Protein AF-A0AAW1VKE3-F1 (afdb_monomer)

Mean predicted aligned error: 9.07 Å

Structure (mmCIF, N/CA/C/O backbone):
data_AF-A0AAW1VKE3-F1
#
_entry.id   AF-A0AAW1VKE3-F1
#
loop_
_atom_site.group_PDB
_atom_site.id
_atom_site.type_symbol
_atom_site.label_atom_id
_atom_site.label_alt_id
_atom_site.label_comp_id
_atom_site.label_asym_id
_atom_site.label_entity_id
_atom_site.label_seq_id
_atom_site.pdbx_PDB_ins_code
_atom_site.Cartn_x
_atom_site.Cartn_y
_atom_site.Cartn_z
_atom_site.occupancy
_atom_site.B_iso_or_equiv
_atom_site.auth_seq_id
_atom_site.auth_comp_id
_atom_site.auth_asym_id
_atom_site.auth_atom_id
_atom_site.pdbx_PDB_model_num
ATOM 1 N N . MET A 1 1 ? 16.197 5.941 -5.223 1.00 54.31 1 MET A N 1
ATOM 2 C CA . MET A 1 1 ? 14.733 6.052 -5.408 1.00 54.31 1 MET A CA 1
ATOM 3 C C . MET A 1 1 ? 14.481 6.051 -6.907 1.00 54.31 1 MET A C 1
ATOM 5 O O . MET A 1 1 ? 15.049 6.901 -7.577 1.00 54.31 1 MET A O 1
ATOM 9 N N . MET A 1 2 ? 13.769 5.058 -7.448 1.00 63.97 2 MET A N 1
ATOM 10 C CA . MET A 1 2 ? 13.521 4.971 -8.897 1.00 63.97 2 MET A CA 1
ATOM 11 C C . MET A 1 2 ? 12.519 6.061 -9.325 1.00 63.97 2 MET A C 1
ATOM 13 O O . MET A 1 2 ? 11.650 6.405 -8.517 1.00 63.97 2 MET A O 1
ATOM 17 N N . PRO A 1 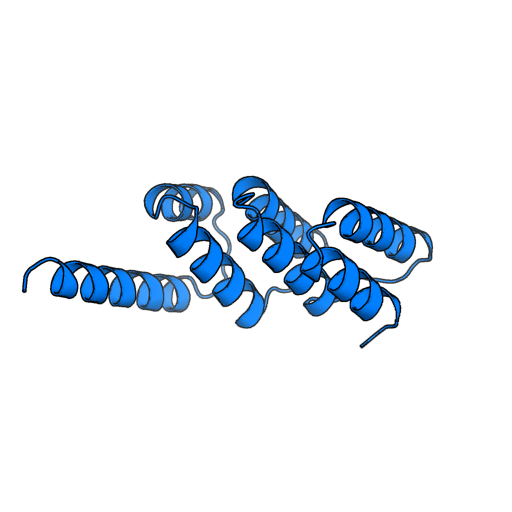3 ? 12.595 6.592 -10.562 1.00 79.62 3 PRO A N 1
ATOM 18 C CA . PRO A 1 3 ? 11.709 7.659 -11.042 1.00 79.62 3 PRO A CA 1
ATOM 19 C C . PRO A 1 3 ? 10.217 7.338 -10.854 1.00 79.62 3 PRO A C 1
ATOM 21 O O . PRO A 1 3 ? 9.464 8.203 -10.412 1.00 79.62 3 PRO A O 1
ATOM 24 N N . TYR A 1 4 ? 9.802 6.081 -11.054 1.00 85.81 4 TYR A N 1
ATOM 25 C CA . TYR A 1 4 ? 8.425 5.634 -10.802 1.00 85.81 4 TYR A CA 1
ATOM 26 C C . TYR A 1 4 ? 7.963 5.908 -9.367 1.00 85.81 4 TYR A C 1
ATOM 28 O O . TYR A 1 4 ? 6.905 6.497 -9.167 1.00 85.81 4 TYR A O 1
ATOM 36 N N . THR A 1 5 ? 8.763 5.544 -8.358 1.00 85.50 5 THR A N 1
ATOM 37 C CA . THR A 1 5 ? 8.405 5.735 -6.943 1.00 85.50 5 THR A CA 1
ATOM 38 C C . THR A 1 5 ? 8.190 7.214 -6.611 1.00 85.50 5 THR A C 1
ATOM 40 O O . THR A 1 5 ? 7.276 7.547 -5.861 1.00 85.50 5 THR A O 1
ATOM 43 N N . MET A 1 6 ? 8.998 8.107 -7.192 1.00 88.12 6 MET A N 1
ATOM 44 C CA . MET A 1 6 ? 8.868 9.553 -6.989 1.00 88.12 6 MET A CA 1
ATOM 45 C C . MET A 1 6 ? 7.581 10.106 -7.617 1.00 88.12 6 MET A C 1
ATOM 47 O O . MET A 1 6 ? 6.882 10.904 -6.992 1.00 88.12 6 MET A O 1
ATOM 51 N N . VAL A 1 7 ? 7.235 9.664 -8.830 1.00 89.06 7 VAL A N 1
ATOM 52 C CA . VAL A 1 7 ? 5.997 10.085 -9.505 1.00 89.06 7 VAL A CA 1
ATOM 53 C C . VAL A 1 7 ? 4.766 9.535 -8.776 1.00 89.06 7 VAL A C 1
ATOM 55 O O . VAL A 1 7 ? 3.820 10.284 -8.526 1.00 89.06 7 VAL A O 1
ATOM 58 N N . ILE A 1 8 ? 4.801 8.265 -8.358 1.00 90.69 8 ILE A N 1
ATOM 59 C CA . ILE A 1 8 ? 3.749 7.635 -7.546 1.00 90.69 8 ILE A CA 1
ATOM 60 C C . ILE A 1 8 ? 3.517 8.429 -6.253 1.00 90.69 8 ILE A C 1
ATOM 62 O O . ILE A 1 8 ? 2.368 8.718 -5.917 1.00 90.69 8 ILE A O 1
ATOM 66 N N . ASP A 1 9 ? 4.584 8.837 -5.561 1.00 87.88 9 ASP A N 1
ATOM 67 C CA . ASP A 1 9 ? 4.494 9.644 -4.337 1.00 87.88 9 ASP A CA 1
ATOM 68 C C . ASP A 1 9 ? 3.871 11.016 -4.581 1.00 87.88 9 ASP A C 1
ATOM 70 O O . ASP A 1 9 ? 2.974 11.430 -3.842 1.00 87.88 9 ASP A O 1
ATOM 74 N N . GLY A 1 10 ? 4.257 11.683 -5.670 1.00 88.81 10 GLY A N 1
ATOM 75 C CA . GLY A 1 10 ? 3.647 12.943 -6.085 1.00 88.81 10 GLY A CA 1
ATOM 76 C C . GLY A 1 10 ? 2.129 12.842 -6.274 1.00 88.81 10 GLY A C 1
ATOM 77 O O . GLY A 1 10 ? 1.392 13.701 -5.786 1.00 88.81 10 GLY A O 1
ATOM 78 N N . PHE A 1 11 ? 1.644 11.784 -6.931 1.00 88.50 11 PHE A N 1
ATOM 79 C CA . PHE A 1 11 ? 0.205 11.569 -7.127 1.00 88.50 11 PHE A CA 1
ATOM 80 C C . PHE A 1 11 ? -0.517 11.170 -5.837 1.00 88.50 11 PHE A C 1
ATOM 82 O O . PHE A 1 11 ? -1.568 11.736 -5.529 1.00 88.50 11 PHE A O 1
ATOM 89 N N . CYS A 1 12 ? 0.064 10.278 -5.031 1.00 85.38 12 CYS A N 1
ATOM 90 C CA . CYS A 1 12 ? -0.527 9.865 -3.756 1.00 85.38 12 CYS A CA 1
ATOM 91 C C . CYS A 1 12 ? -0.675 11.046 -2.788 1.00 85.38 12 CYS A C 1
ATOM 93 O O . CYS A 1 12 ? -1.714 11.189 -2.144 1.00 85.38 12 CYS A O 1
ATOM 95 N N . LYS A 1 13 ? 0.320 11.942 -2.729 1.00 84.44 13 LYS A N 1
ATOM 96 C CA . LYS A 1 13 ? 0.267 13.174 -1.922 1.00 84.44 13 LYS A CA 1
ATOM 97 C C . LYS A 1 13 ? -0.813 14.153 -2.381 1.00 84.44 13 LYS A C 1
ATOM 99 O O . LYS A 1 13 ? -1.363 14.862 -1.546 1.00 84.44 13 LYS A O 1
ATOM 104 N N . LYS A 1 14 ? -1.142 14.170 -3.675 1.00 86.81 14 LYS A N 1
ATOM 105 C CA . LYS A 1 14 ? -2.252 14.960 -4.238 1.00 86.81 14 LYS A CA 1
ATOM 106 C C . LYS A 1 14 ? -3.623 14.296 -4.065 1.00 86.81 14 LYS A C 1
ATOM 108 O O . LYS A 1 14 ? -4.621 14.857 -4.500 1.00 86.81 14 LYS A O 1
ATOM 113 N N . GLY A 1 15 ? -3.683 13.115 -3.447 1.00 83.19 15 GLY A N 1
ATOM 114 C CA . GLY A 1 15 ? -4.919 12.357 -3.275 1.00 83.19 15 GLY A CA 1
ATOM 115 C C . GLY A 1 15 ? -5.309 11.513 -4.491 1.00 83.19 15 GLY A C 1
ATOM 116 O O . GLY A 1 15 ? -6.351 10.863 -4.467 1.00 83.19 15 GLY A O 1
ATOM 117 N N . ASP A 1 16 ? -4.477 11.439 -5.531 1.00 88.25 16 ASP A N 1
ATOM 118 C CA . ASP A 1 16 ? -4.748 10.592 -6.694 1.00 88.25 16 ASP A CA 1
ATOM 119 C C . ASP A 1 16 ? -4.026 9.245 -6.593 1.00 88.25 16 ASP A C 1
ATOM 121 O O . ASP A 1 16 ? -3.113 8.895 -7.345 1.00 88.25 16 ASP A O 1
ATOM 125 N N . VAL A 1 17 ? -4.449 8.461 -5.607 1.00 91.12 17 VAL A N 1
ATOM 126 C CA . VAL A 1 17 ? -3.904 7.121 -5.365 1.00 91.12 17 VAL A CA 1
ATOM 127 C C . VAL A 1 17 ? -4.215 6.173 -6.532 1.00 91.12 17 VAL A C 1
ATOM 129 O O . VAL A 1 17 ? -3.448 5.247 -6.792 1.00 91.12 17 VAL A O 1
ATOM 132 N N . LYS A 1 18 ? -5.288 6.426 -7.297 1.00 90.50 18 LYS A N 1
ATOM 133 C CA . LYS A 1 18 ? -5.645 5.627 -8.481 1.00 90.50 18 LYS A CA 1
ATOM 134 C C . LYS A 1 18 ? -4.562 5.710 -9.555 1.00 90.50 18 LYS A C 1
ATOM 136 O O . LYS A 1 18 ? -4.170 4.671 -10.088 1.00 90.50 18 LYS A O 1
ATOM 141 N N . ILE A 1 19 ? -4.049 6.911 -9.840 1.00 90.00 19 ILE A N 1
ATOM 142 C CA . ILE A 1 19 ? -2.908 7.075 -10.751 1.00 90.00 19 ILE A CA 1
ATOM 143 C C . ILE A 1 19 ? -1.669 6.370 -10.191 1.00 90.00 19 ILE A C 1
ATOM 145 O O . ILE A 1 19 ? -0.983 5.673 -10.936 1.00 90.00 19 ILE A O 1
ATOM 149 N N . GLY A 1 20 ? -1.429 6.461 -8.880 1.00 91.25 20 GLY A N 1
ATOM 150 C CA . GLY A 1 20 ? -0.349 5.718 -8.223 1.00 91.25 20 GLY A CA 1
ATOM 151 C C . GLY A 1 20 ? -0.399 4.208 -8.508 1.00 91.25 20 GLY A C 1
ATOM 152 O O . GLY A 1 20 ? 0.609 3.615 -8.885 1.00 91.25 20 GLY A O 1
ATOM 153 N N . PHE A 1 21 ? -1.577 3.585 -8.409 1.00 91.56 21 PHE A N 1
ATOM 154 C CA . PHE A 1 21 ? -1.762 2.165 -8.740 1.00 91.56 21 PHE A CA 1
ATOM 155 C C . PHE A 1 21 ? -1.607 1.852 -10.228 1.00 91.56 21 PHE A C 1
ATOM 157 O O . PHE A 1 21 ? -1.129 0.772 -10.578 1.00 91.56 21 PHE A O 1
ATOM 164 N N . LYS A 1 22 ? -2.013 2.767 -11.114 1.00 92.50 22 LYS A N 1
ATOM 165 C CA . LYS A 1 22 ? -1.783 2.610 -12.555 1.00 92.50 22 LYS A CA 1
ATOM 166 C C . LYS A 1 22 ? -0.282 2.552 -12.850 1.00 92.50 22 LYS A C 1
ATOM 168 O O . LYS A 1 22 ? 0.157 1.635 -13.535 1.00 92.50 22 LYS A O 1
ATOM 173 N N . LEU A 1 23 ? 0.488 3.467 -12.264 1.00 91.12 23 LEU A N 1
ATOM 174 C CA . LEU A 1 23 ? 1.944 3.519 -12.407 1.00 91.12 23 LEU A CA 1
ATOM 175 C C . LEU A 1 23 ? 2.644 2.313 -11.767 1.00 91.12 23 LEU A C 1
ATOM 177 O O . LEU A 1 23 ? 3.647 1.849 -12.296 1.00 91.12 23 LEU A O 1
ATOM 181 N N . LEU A 1 24 ? 2.108 1.764 -10.669 1.00 90.31 24 LEU A N 1
ATOM 182 C CA . 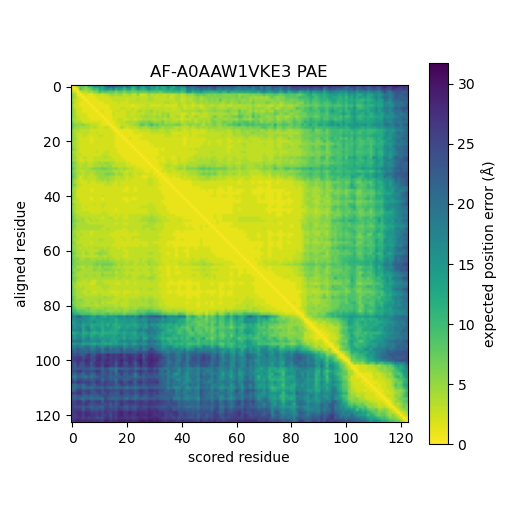LEU A 1 24 ? 2.594 0.501 -10.101 1.00 90.31 24 LEU A CA 1
ATOM 183 C C . LEU A 1 24 ? 2.461 -0.654 -11.107 1.00 90.31 24 LEU A C 1
ATOM 185 O O . LEU A 1 24 ? 3.395 -1.431 -11.276 1.00 90.31 24 LEU A O 1
ATOM 189 N N . LYS A 1 25 ? 1.307 -0.761 -11.778 1.00 90.75 25 LYS A N 1
ATOM 190 C CA . LYS A 1 25 ? 1.069 -1.801 -12.790 1.00 90.75 25 LYS A CA 1
ATOM 191 C C . LYS A 1 25 ? 1.951 -1.622 -14.019 1.00 90.75 25 LYS A C 1
ATOM 193 O O . LYS A 1 25 ? 2.438 -2.609 -14.549 1.00 90.75 25 LYS A O 1
ATOM 198 N N . GLU A 1 26 ? 2.144 -0.382 -14.458 1.00 92.19 26 GLU A N 1
ATOM 199 C CA . GLU A 1 26 ? 3.043 -0.046 -15.565 1.00 92.19 26 GLU A CA 1
ATOM 200 C C . GLU A 1 26 ? 4.485 -0.437 -15.228 1.00 92.19 26 GLU A C 1
ATOM 202 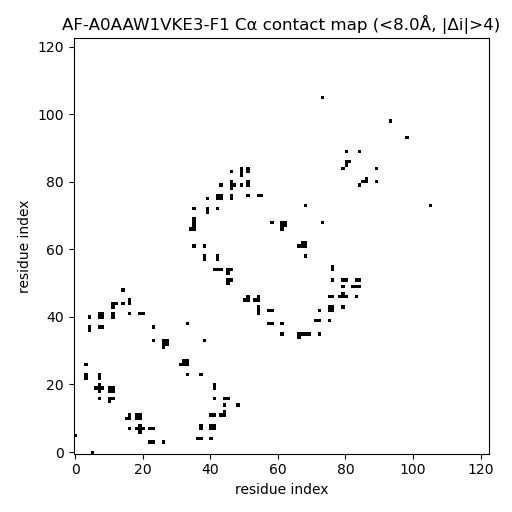O O . GLU A 1 26 ? 5.081 -1.223 -15.951 1.00 92.19 26 GLU A O 1
ATOM 207 N N . MET A 1 27 ? 4.973 -0.047 -14.044 1.00 90.38 27 MET A N 1
ATOM 208 C CA . MET A 1 27 ? 6.281 -0.460 -13.529 1.00 90.38 27 MET A CA 1
ATOM 209 C C . MET A 1 27 ? 6.460 -1.989 -13.562 1.00 90.38 27 MET A C 1
ATOM 211 O O . MET A 1 27 ? 7.494 -2.479 -14.005 1.00 90.38 27 MET A O 1
ATOM 215 N N . GLN A 1 28 ? 5.452 -2.750 -13.125 1.00 89.00 28 GLN A N 1
ATOM 216 C CA . GLN A 1 28 ? 5.485 -4.217 -13.172 1.00 89.00 28 GLN A CA 1
ATOM 217 C C . GLN A 1 28 ? 5.452 -4.769 -14.605 1.00 89.00 28 GLN A C 1
ATOM 219 O O . GLN A 1 28 ? 6.151 -5.738 -14.895 1.00 89.00 28 GLN A O 1
ATOM 224 N N . GLY A 1 29 ? 4.654 -4.167 -15.493 1.00 91.06 29 GLY A N 1
ATOM 225 C CA . GLY A 1 29 ? 4.566 -4.534 -16.910 1.00 91.06 29 GLY A CA 1
ATOM 226 C C . GLY A 1 29 ? 5.872 -4.298 -17.669 1.00 91.06 29 GLY A C 1
ATOM 227 O O . GLY A 1 29 ? 6.234 -5.106 -18.519 1.00 91.06 29 GLY A O 1
ATOM 228 N N . ASP A 1 30 ? 6.620 -3.269 -17.275 1.00 90.44 30 ASP A N 1
ATOM 229 C CA . ASP A 1 30 ? 7.957 -2.955 -17.788 1.00 90.44 30 ASP A CA 1
ATOM 230 C C . ASP A 1 30 ? 9.050 -3.879 -17.206 1.00 90.44 30 ASP A C 1
ATOM 232 O O . ASP A 1 30 ? 10.236 -3.731 -17.500 1.00 90.44 30 ASP A O 1
ATOM 236 N N . GLY A 1 31 ? 8.674 -4.849 -16.361 1.00 87.62 31 GLY A N 1
ATOM 237 C CA . GLY A 1 31 ? 9.588 -5.808 -15.739 1.00 87.62 31 GLY A CA 1
ATOM 238 C C . GLY A 1 31 ? 10.320 -5.273 -14.506 1.00 87.62 31 GLY A C 1
ATOM 239 O O . GLY A 1 31 ? 11.229 -5.929 -13.994 1.00 87.62 31 GLY A O 1
ATOM 240 N N . HIS A 1 32 ? 9.945 -4.098 -13.995 1.00 88.56 32 HIS A N 1
ATOM 241 C CA . HIS A 1 32 ? 10.527 -3.546 -12.778 1.00 88.56 32 HIS A CA 1
ATOM 242 C C . HIS A 1 32 ? 9.804 -4.057 -11.529 1.00 88.56 32 HIS A C 1
ATOM 244 O O . HIS A 1 32 ? 8.579 -4.029 -11.424 1.00 88.56 32 HIS A O 1
ATOM 250 N N . VAL A 1 33 ? 10.579 -4.470 -10.526 1.00 85.56 33 VAL A N 1
ATOM 251 C CA . VAL A 1 33 ? 10.045 -4.949 -9.245 1.00 85.56 33 VAL A CA 1
ATOM 252 C C . VAL A 1 33 ? 9.788 -3.758 -8.313 1.00 85.56 33 VAL A C 1
ATOM 254 O O . VAL A 1 33 ? 10.737 -3.039 -7.978 1.00 85.56 33 VAL A O 1
ATOM 257 N N . PRO A 1 34 ? 8.539 -3.519 -7.866 1.00 89.62 34 PRO A N 1
ATOM 258 C CA . PRO A 1 34 ? 8.250 -2.456 -6.912 1.00 89.62 34 PRO A CA 1
ATOM 259 C C . PRO A 1 34 ? 8.954 -2.697 -5.575 1.00 89.62 34 PRO A C 1
ATOM 261 O O . PRO A 1 34 ? 8.894 -3.786 -5.009 1.00 89.62 34 PRO A O 1
ATOM 264 N N . SER A 1 35 ? 9.607 -1.662 -5.052 1.00 91.81 35 SER A N 1
ATOM 265 C CA . SER A 1 35 ? 10.298 -1.711 -3.759 1.00 91.81 35 SER A CA 1
ATOM 266 C C . SER A 1 35 ? 9.346 -1.507 -2.577 1.00 91.81 35 SER A C 1
ATOM 268 O O . SER A 1 35 ? 8.252 -0.964 -2.746 1.00 91.81 35 SER A O 1
ATOM 270 N N . VAL A 1 36 ? 9.805 -1.822 -1.358 1.00 92.31 36 VAL A N 1
ATOM 271 C CA . VAL A 1 36 ? 9.099 -1.493 -0.100 1.00 92.31 36 VAL A CA 1
ATOM 272 C C . VAL A 1 36 ? 8.665 -0.026 -0.035 1.00 92.31 36 VAL A C 1
ATOM 274 O O . VAL A 1 36 ? 7.523 0.272 0.293 1.00 92.31 36 VAL A O 1
ATOM 277 N N . VAL A 1 37 ? 9.518 0.896 -0.491 1.00 93.00 37 VAL A N 1
ATOM 278 C CA . VAL A 1 37 ? 9.200 2.333 -0.537 1.00 93.00 37 VAL A CA 1
ATOM 279 C C . VAL A 1 37 ? 7.998 2.616 -1.444 1.00 93.00 37 VAL A C 1
ATOM 281 O O . VAL A 1 37 ? 7.157 3.447 -1.114 1.00 93.00 37 VAL A O 1
ATOM 284 N N . THR A 1 38 ? 7.884 1.913 -2.573 1.00 92.88 38 THR A N 1
ATOM 285 C CA . THR A 1 38 ? 6.770 2.089 -3.521 1.00 92.88 38 THR A CA 1
ATOM 286 C C . THR A 1 38 ? 5.444 1.659 -2.899 1.00 92.88 38 THR A C 1
ATOM 288 O O . THR A 1 38 ? 4.445 2.372 -3.003 1.00 92.88 38 THR A O 1
ATOM 291 N N . TYR A 1 39 ? 5.450 0.534 -2.186 1.00 94.06 39 TYR A N 1
ATOM 292 C CA . TYR A 1 39 ? 4.291 0.059 -1.438 1.00 94.06 39 TYR A CA 1
ATOM 293 C C . TYR A 1 39 ? 3.922 0.993 -0.279 1.00 94.06 39 TYR A C 1
ATOM 295 O O . TYR A 1 39 ? 2.748 1.330 -0.129 1.00 94.06 39 TYR A O 1
ATOM 303 N N . ASN A 1 40 ? 4.905 1.484 0.481 1.00 94.25 40 ASN A N 1
ATOM 304 C CA . ASN A 1 40 ? 4.691 2.407 1.601 1.00 94.25 40 ASN A CA 1
ATOM 305 C C . ASN A 1 40 ? 4.023 3.708 1.158 1.00 94.25 40 ASN A C 1
ATOM 307 O O . ASN A 1 40 ? 3.086 4.182 1.798 1.00 94.25 40 ASN A O 1
ATOM 311 N N . VAL A 1 41 ? 4.455 4.266 0.028 1.00 94.88 41 VAL A N 1
ATOM 312 C CA . VAL A 1 41 ? 3.853 5.471 -0.551 1.00 94.88 41 VAL A CA 1
ATOM 313 C C . VAL A 1 41 ? 2.366 5.264 -0.868 1.00 94.88 41 VAL A C 1
ATOM 315 O O . VAL A 1 41 ? 1.529 6.083 -0.479 1.00 94.88 41 VAL A O 1
ATOM 318 N N . LEU A 1 42 ? 2.026 4.160 -1.537 1.00 95.31 42 LEU A N 1
ATOM 319 C CA . LEU A 1 42 ? 0.642 3.835 -1.893 1.00 95.31 42 LEU A CA 1
ATOM 320 C C . LEU A 1 42 ? -0.211 3.548 -0.653 1.00 95.31 42 LEU A C 1
ATOM 322 O O . LEU A 1 42 ? -1.328 4.057 -0.549 1.00 95.31 42 LEU A O 1
ATOM 326 N N . MET A 1 43 ? 0.322 2.790 0.311 1.00 94.69 43 MET A N 1
ATOM 327 C CA . MET A 1 43 ? -0.348 2.525 1.586 1.00 94.69 43 MET A CA 1
ATOM 328 C C . MET A 1 43 ? -0.630 3.817 2.349 1.00 94.69 43 MET A C 1
ATOM 330 O O . MET A 1 43 ? -1.749 4.006 2.818 1.00 94.69 43 MET A O 1
ATOM 334 N N . ASN A 1 44 ? 0.331 4.740 2.416 1.00 94.00 44 ASN A N 1
ATOM 335 C CA . ASN A 1 44 ? 0.140 6.035 3.066 1.00 94.00 44 ASN A CA 1
ATOM 336 C C . ASN A 1 44 ? -0.954 6.857 2.373 1.00 94.00 44 ASN A C 1
ATOM 338 O O . ASN A 1 44 ? -1.818 7.433 3.032 1.00 94.00 44 ASN A O 1
ATOM 342 N N . GLY A 1 45 ? -0.962 6.870 1.036 1.00 94.19 45 GLY A N 1
ATOM 343 C CA . GLY A 1 45 ? -2.025 7.503 0.258 1.00 94.19 45 GLY A CA 1
ATOM 344 C C . GLY A 1 45 ? -3.411 6.932 0.581 1.00 94.19 45 GLY A C 1
ATOM 345 O O . GLY A 1 45 ? -4.344 7.695 0.822 1.00 94.19 45 GLY A O 1
ATOM 346 N N . LEU A 1 46 ? -3.539 5.604 0.650 1.00 93.25 46 LEU A N 1
ATOM 347 C CA . LEU A 1 46 ? -4.788 4.931 1.029 1.00 93.25 46 LEU A CA 1
ATOM 348 C C . LEU A 1 46 ? -5.212 5.255 2.466 1.00 93.25 46 LEU A C 1
ATOM 350 O O . LEU A 1 46 ? -6.380 5.571 2.695 1.00 93.25 46 LEU A O 1
ATOM 354 N N . CYS A 1 47 ? -4.273 5.226 3.416 1.00 91.12 47 CYS A N 1
ATOM 355 C CA . CYS A 1 47 ? -4.530 5.551 4.820 1.00 91.12 47 CYS A CA 1
ATOM 356 C C . CYS A 1 47 ? -5.042 6.986 4.976 1.00 91.12 47 CYS A C 1
ATOM 358 O O . CYS A 1 47 ? -6.017 7.217 5.684 1.00 91.12 47 CYS A O 1
ATOM 360 N N . LYS A 1 48 ? -4.452 7.949 4.257 1.00 90.38 48 LYS A N 1
ATOM 361 C CA . LYS A 1 48 ? -4.895 9.356 4.248 1.00 90.38 48 LYS A CA 1
ATOM 362 C C . LYS A 1 48 ? -6.289 9.564 3.657 1.00 90.38 48 LYS A C 1
ATOM 364 O O . LYS A 1 48 ? -6.911 10.582 3.934 1.00 90.38 48 LYS A O 1
ATOM 369 N N . GLN A 1 49 ? -6.773 8.624 2.850 1.00 90.94 49 GLN A N 1
ATOM 370 C CA . GLN A 1 49 ? -8.132 8.630 2.300 1.00 90.94 49 GLN A CA 1
ATOM 371 C C . GLN A 1 49 ? -9.113 7.795 3.132 1.00 90.94 49 GLN A C 1
ATOM 373 O O . GLN A 1 49 ? -10.235 7.559 2.687 1.00 90.94 49 GLN A O 1
ATOM 378 N N . GLY A 1 50 ? -8.692 7.286 4.295 1.00 88.19 50 GLY A N 1
ATOM 379 C CA . GLY A 1 50 ? -9.496 6.397 5.133 1.00 88.19 50 GLY A CA 1
ATOM 380 C C . GLY A 1 50 ? -9.757 5.017 4.520 1.00 88.19 50 GLY A C 1
ATOM 381 O O . GLY A 1 50 ? -10.582 4.258 5.019 1.00 88.19 50 GLY A O 1
ATOM 382 N N . GLN A 1 51 ? -9.057 4.644 3.445 1.00 90.31 51 GLN A N 1
ATOM 383 C CA . GLN A 1 51 ? -9.265 3.376 2.744 1.00 90.31 51 GLN A CA 1
ATOM 384 C C . GLN A 1 51 ? -8.469 2.231 3.392 1.00 90.31 51 GLN A C 1
ATOM 386 O O . GLN A 1 51 ? -7.689 1.542 2.729 1.00 90.31 51 GLN A O 1
ATOM 391 N N . MET A 1 52 ? -8.674 2.003 4.693 1.00 86.75 52 MET A N 1
ATOM 392 C CA . MET A 1 52 ? -7.876 1.050 5.481 1.00 86.75 52 MET A CA 1
ATOM 393 C C . MET A 1 52 ? -7.974 -0.392 4.976 1.00 86.75 52 MET A C 1
ATOM 395 O O . MET A 1 52 ? -6.973 -1.105 4.941 1.00 86.75 52 MET A O 1
ATOM 399 N N . LYS A 1 53 ? -9.146 -0.813 4.484 1.00 86.06 53 LYS A N 1
ATOM 400 C CA . LYS A 1 53 ? -9.316 -2.137 3.863 1.00 86.06 53 LYS A CA 1
ATOM 401 C C . LYS A 1 53 ? -8.382 -2.327 2.662 1.00 86.06 53 LYS A C 1
ATOM 403 O O . LYS A 1 53 ? -7.727 -3.361 2.553 1.00 86.06 53 LYS A O 1
ATOM 408 N N . ASN A 1 54 ? -8.277 -1.316 1.799 1.00 90.19 54 ASN A N 1
ATOM 409 C CA . ASN A 1 54 ? -7.397 -1.355 0.631 1.00 90.19 54 ASN A CA 1
ATOM 410 C C . ASN A 1 54 ? -5.921 -1.317 1.047 1.00 90.19 54 ASN A C 1
ATOM 412 O O . ASN A 1 54 ? -5.111 -2.024 0.453 1.00 90.19 54 ASN A O 1
ATOM 416 N N . ALA A 1 55 ? -5.570 -0.542 2.081 1.00 90.75 55 ALA A N 1
ATOM 417 C CA . ALA A 1 55 ? -4.204 -0.487 2.604 1.00 90.75 55 ALA A CA 1
ATOM 418 C C . ALA A 1 55 ? -3.760 -1.856 3.152 1.00 90.75 55 ALA A C 1
ATOM 420 O O . ALA A 1 55 ? -2.695 -2.354 2.795 1.00 90.75 55 ALA A O 1
ATOM 421 N N . ASN A 1 56 ? -4.628 -2.525 3.916 1.00 86.00 56 ASN A N 1
ATOM 422 C CA . ASN A 1 56 ? -4.385 -3.880 4.413 1.00 86.00 56 ASN A CA 1
ATOM 423 C C . ASN A 1 56 ? -4.290 -4.910 3.272 1.00 86.00 56 ASN A C 1
ATOM 425 O O . ASN A 1 56 ? -3.456 -5.815 3.311 1.00 86.00 56 ASN A O 1
ATOM 429 N N . MET A 1 57 ? -5.122 -4.800 2.229 1.00 87.56 57 MET A N 1
ATOM 430 C CA . MET A 1 57 ? -5.001 -5.656 1.040 1.00 87.56 57 MET A CA 1
ATOM 431 C C . MET A 1 57 ? -3.666 -5.440 0.316 1.00 87.56 57 MET A C 1
ATOM 433 O O . MET A 1 57 ? -3.070 -6.409 -0.150 1.00 87.56 57 MET A O 1
ATOM 437 N N . LEU A 1 58 ? -3.175 -4.200 0.259 1.00 92.00 58 LEU A N 1
ATOM 438 C CA . LEU A 1 58 ? -1.891 -3.877 -0.356 1.00 92.00 58 LEU A CA 1
ATOM 439 C C . LEU A 1 58 ? -0.705 -4.446 0.439 1.00 92.00 58 LEU A C 1
ATOM 441 O O . LEU A 1 58 ? 0.210 -4.988 -0.175 1.00 92.00 58 LEU A O 1
ATOM 445 N N . LEU A 1 59 ? -0.755 -4.413 1.776 1.00 88.06 59 LEU A N 1
ATOM 446 C CA . LEU A 1 59 ? 0.217 -5.110 2.629 1.00 88.06 59 LEU A CA 1
ATOM 447 C C . LEU A 1 59 ? 0.259 -6.613 2.309 1.00 88.06 59 LEU A C 1
ATOM 449 O O . LEU A 1 59 ? 1.329 -7.181 2.111 1.00 88.06 59 LEU A O 1
ATOM 453 N N . ASN A 1 60 ? -0.906 -7.260 2.208 1.00 84.44 60 ASN A N 1
ATOM 454 C CA . ASN A 1 60 ? -0.974 -8.680 1.851 1.00 84.44 60 ASN A CA 1
ATOM 455 C C . ASN A 1 60 ? -0.378 -8.949 0.462 1.00 84.44 60 ASN A C 1
ATOM 457 O O . ASN A 1 60 ? 0.354 -9.918 0.282 1.00 84.44 60 ASN A O 1
ATOM 461 N N . ALA A 1 61 ? -0.682 -8.095 -0.519 1.00 87.56 61 ALA A N 1
ATOM 462 C CA . ALA A 1 61 ? -0.139 -8.226 -1.866 1.00 87.56 61 ALA A CA 1
ATOM 463 C C . ALA A 1 61 ? 1.392 -8.114 -1.867 1.00 87.56 61 ALA A C 1
ATOM 465 O O . ALA A 1 61 ? 2.049 -8.954 -2.470 1.00 87.56 61 ALA A O 1
ATOM 466 N N . MET A 1 62 ? 1.940 -7.13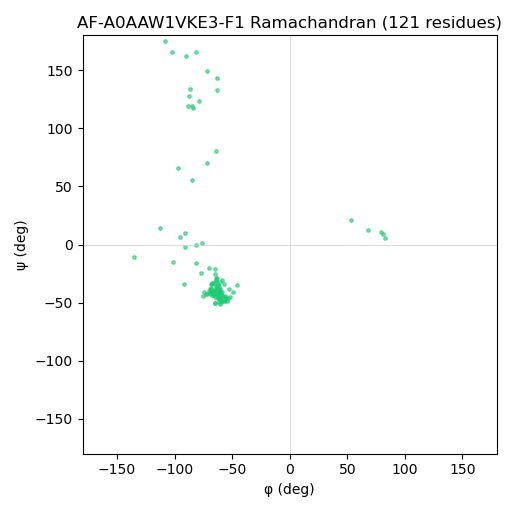0 -1.147 1.00 88.88 62 MET A N 1
ATOM 467 C CA . MET A 1 62 ? 3.377 -6.920 -0.960 1.00 88.88 62 MET A CA 1
ATOM 468 C C . MET A 1 62 ? 4.071 -8.170 -0.389 1.00 88.88 62 MET A C 1
ATOM 470 O O . MET A 1 62 ? 5.067 -8.624 -0.950 1.00 88.88 62 MET A O 1
ATOM 474 N N . ILE A 1 63 ? 3.496 -8.775 0.655 1.00 84.88 63 ILE A N 1
ATOM 475 C CA . ILE A 1 63 ? 4.012 -10.006 1.276 1.00 84.88 63 ILE A CA 1
ATOM 476 C C . ILE A 1 63 ? 3.937 -11.191 0.306 1.00 84.88 63 ILE A C 1
ATOM 478 O O . ILE A 1 63 ? 4.908 -11.931 0.159 1.00 84.88 63 ILE A O 1
ATOM 482 N N . ASN A 1 64 ? 2.813 -11.355 -0.396 1.00 84.75 64 ASN A N 1
ATOM 483 C CA . ASN A 1 64 ? 2.606 -12.465 -1.331 1.00 84.75 64 ASN A CA 1
ATOM 484 C C . ASN A 1 64 ? 3.585 -12.447 -2.512 1.00 84.75 64 ASN A C 1
ATOM 486 O O . ASN A 1 64 ? 3.902 -13.503 -3.052 1.00 84.75 64 ASN A O 1
ATOM 490 N N . VAL A 1 65 ? 4.070 -11.268 -2.914 1.00 84.75 65 VAL A N 1
ATOM 491 C CA . VAL A 1 65 ? 5.101 -11.136 -3.957 1.00 84.75 65 VAL A CA 1
ATOM 492 C C . VAL A 1 65 ? 6.529 -11.146 -3.396 1.00 84.75 65 VAL A C 1
ATOM 494 O O . VAL A 1 65 ? 7.476 -10.857 -4.122 1.00 84.75 65 VAL A O 1
ATOM 497 N N . GLY A 1 66 ? 6.697 -11.471 -2.110 1.00 84.75 66 GLY A N 1
ATOM 498 C CA . GLY A 1 66 ? 7.998 -11.620 -1.456 1.00 84.75 66 GLY A CA 1
ATOM 499 C C . GLY A 1 66 ? 8.679 -10.308 -1.062 1.00 84.75 66 GLY A C 1
ATOM 500 O O . GLY A 1 66 ? 9.848 -10.324 -0.681 1.00 84.75 66 GLY A O 1
ATOM 501 N N . VAL A 1 67 ? 7.984 -9.169 -1.133 1.00 88.31 67 VAL A N 1
ATOM 502 C CA . VAL A 1 67 ? 8.528 -7.894 -0.657 1.00 88.31 67 VAL A CA 1
ATOM 503 C C . VAL A 1 67 ? 8.281 -7.803 0.846 1.00 88.31 67 VAL A C 1
ATOM 505 O O . VAL A 1 67 ? 7.142 -7.803 1.306 1.00 88.31 67 VAL A O 1
ATOM 508 N N . VAL A 1 68 ? 9.362 -7.733 1.620 1.00 86.44 68 VAL A N 1
ATOM 509 C CA . VAL A 1 68 ? 9.301 -7.739 3.086 1.00 86.44 68 VAL A CA 1
ATOM 510 C C . VAL A 1 68 ? 8.907 -6.350 3.606 1.00 86.44 68 VAL A C 1
ATOM 512 O O . VAL A 1 68 ? 9.592 -5.375 3.282 1.00 86.44 68 VAL A O 1
ATOM 515 N N . PRO A 1 69 ? 7.823 -6.231 4.395 1.00 85.50 69 PRO A N 1
ATOM 516 C CA . PRO A 1 69 ? 7.472 -4.988 5.075 1.00 85.50 69 PRO A CA 1
ATOM 517 C C . PRO A 1 69 ? 8.525 -4.554 6.096 1.00 85.50 69 PRO A C 1
ATOM 519 O O . PRO A 1 69 ? 9.085 -5.389 6.803 1.00 85.50 69 PRO A O 1
ATOM 522 N N . ASP A 1 70 ? 8.743 -3.247 6.202 1.00 85.12 70 ASP A N 1
ATOM 523 C CA . ASP A 1 70 ? 9.650 -2.615 7.166 1.00 85.12 70 ASP A CA 1
ATOM 524 C C . ASP A 1 70 ? 8.890 -1.864 8.275 1.00 85.12 70 ASP A C 1
ATOM 526 O O . ASP A 1 70 ? 7.665 -1.729 8.237 1.00 85.12 70 ASP A O 1
ATOM 530 N N . ASP A 1 71 ? 9.616 -1.330 9.260 1.00 81.12 71 ASP A N 1
ATOM 531 C CA . ASP A 1 71 ? 9.027 -0.562 10.367 1.00 81.12 71 ASP A CA 1
ATOM 532 C C . ASP A 1 71 ? 8.209 0.645 9.876 1.00 81.12 71 ASP A C 1
ATOM 534 O O . ASP A 1 71 ? 7.175 0.991 10.453 1.00 81.12 71 ASP A O 1
ATOM 538 N N . ILE A 1 72 ? 8.631 1.270 8.771 1.00 86.69 72 ILE A N 1
ATOM 539 C CA . ILE A 1 72 ? 7.910 2.388 8.148 1.00 86.69 72 ILE A CA 1
ATOM 540 C C . ILE A 1 72 ? 6.537 1.920 7.653 1.00 86.69 72 ILE A C 1
ATOM 542 O O . ILE A 1 72 ? 5.541 2.612 7.869 1.00 86.69 72 ILE A O 1
ATOM 546 N N . THR A 1 73 ? 6.471 0.738 7.039 1.00 86.81 73 THR A N 1
ATOM 547 C CA . THR A 1 73 ? 5.228 0.116 6.567 1.00 86.81 73 THR A CA 1
ATOM 548 C C . THR A 1 73 ? 4.207 0.009 7.701 1.00 86.81 73 THR A C 1
ATOM 550 O O . THR A 1 73 ? 3.054 0.424 7.563 1.00 86.81 73 THR A O 1
ATOM 553 N N . TYR A 1 74 ? 4.642 -0.504 8.852 1.00 81.69 74 TYR A N 1
ATOM 554 C CA . TYR A 1 74 ? 3.779 -0.697 10.017 1.00 81.69 74 TYR A CA 1
ATOM 555 C C . TYR A 1 74 ? 3.358 0.607 10.669 1.00 81.69 74 TYR A C 1
ATOM 557 O O . TYR A 1 74 ? 2.191 0.749 11.038 1.00 81.69 74 TYR A O 1
ATOM 565 N N . ASN A 1 75 ? 4.271 1.571 10.769 1.00 82.00 75 ASN A N 1
ATOM 566 C CA . ASN A 1 75 ? 3.960 2.890 11.307 1.00 82.00 75 ASN A CA 1
ATOM 567 C C . ASN A 1 75 ? 2.874 3.591 10.478 1.00 82.00 75 ASN A C 1
ATOM 569 O O . ASN A 1 75 ? 1.946 4.158 11.050 1.00 82.00 75 ASN A O 1
ATOM 573 N N . ILE A 1 76 ? 2.932 3.484 9.145 1.00 88.44 76 ILE A N 1
ATOM 574 C CA . ILE A 1 76 ? 1.905 4.032 8.245 1.00 88.44 76 ILE A CA 1
ATOM 575 C C . ILE A 1 76 ? 0.532 3.411 8.524 1.00 88.44 76 ILE A C 1
ATOM 577 O O . ILE A 1 76 ? -0.461 4.129 8.644 1.00 88.44 76 ILE A O 1
ATOM 581 N N . LEU A 1 77 ? 0.462 2.082 8.630 1.00 85.75 77 LEU A N 1
ATOM 582 C CA . LEU A 1 77 ? -0.802 1.381 8.867 1.00 85.75 77 LEU A CA 1
ATOM 583 C C . LEU A 1 77 ? -1.353 1.655 10.266 1.00 85.75 77 LEU A C 1
ATOM 585 O O . LEU A 1 77 ? -2.560 1.836 10.409 1.00 85.75 77 LEU A O 1
ATOM 589 N N . LEU A 1 78 ? -0.482 1.734 11.274 1.00 77.69 78 LEU A N 1
ATOM 590 C CA . LEU A 1 78 ? -0.859 2.098 12.637 1.00 77.69 78 LEU A CA 1
ATOM 591 C C . LEU A 1 78 ? -1.471 3.497 12.674 1.00 77.69 78 LEU A C 1
ATOM 593 O O . LEU A 1 78 ? -2.572 3.678 13.183 1.00 77.69 78 LEU A O 1
ATOM 597 N N . GLU A 1 79 ? -0.783 4.480 12.092 1.00 82.19 79 GLU A N 1
ATOM 598 C CA . GLU A 1 79 ? -1.281 5.851 12.011 1.00 82.19 79 GLU A CA 1
ATOM 599 C C . GLU A 1 79 ? -2.621 5.910 11.262 1.00 82.19 79 GLU A C 1
ATOM 601 O O . GLU A 1 79 ? -3.544 6.607 11.687 1.00 82.19 79 GLU A O 1
ATOM 606 N N . GLY A 1 80 ? -2.748 5.142 10.175 1.00 86.06 80 GLY A N 1
ATOM 607 C CA . GLY A 1 80 ? -3.985 5.002 9.416 1.00 86.06 80 GLY A CA 1
ATOM 608 C C . GLY A 1 80 ? -5.142 4.449 10.250 1.00 86.06 80 GLY A C 1
ATOM 609 O O . GLY A 1 80 ? -6.213 5.057 10.268 1.00 86.06 80 GLY A O 1
ATOM 610 N N . HIS A 1 81 ? -4.923 3.344 10.971 1.00 79.69 81 HIS A N 1
ATOM 611 C CA . HIS A 1 81 ? -5.932 2.710 11.828 1.00 79.69 81 HIS A CA 1
ATOM 612 C C . HIS A 1 81 ? -6.305 3.591 13.018 1.00 79.69 81 HIS A C 1
ATOM 614 O O . HIS A 1 81 ? -7.487 3.749 13.283 1.00 79.69 81 HIS A O 1
ATOM 620 N N . CYS A 1 82 ? -5.345 4.255 13.664 1.00 75.50 82 CYS A N 1
ATOM 621 C CA . CYS A 1 82 ? -5.631 5.197 14.751 1.00 75.50 82 CYS A CA 1
ATOM 622 C C . CYS A 1 82 ? -6.504 6.382 14.306 1.00 75.50 82 CYS A C 1
ATOM 624 O O . CYS A 1 82 ? -7.261 6.921 15.109 1.00 75.50 82 CYS A O 1
ATOM 626 N N . LYS A 1 83 ? -6.374 6.823 13.048 1.00 81.44 83 LYS A N 1
ATOM 627 C CA . LYS A 1 83 ? -7.104 7.988 12.523 1.00 81.44 83 LYS A CA 1
ATOM 62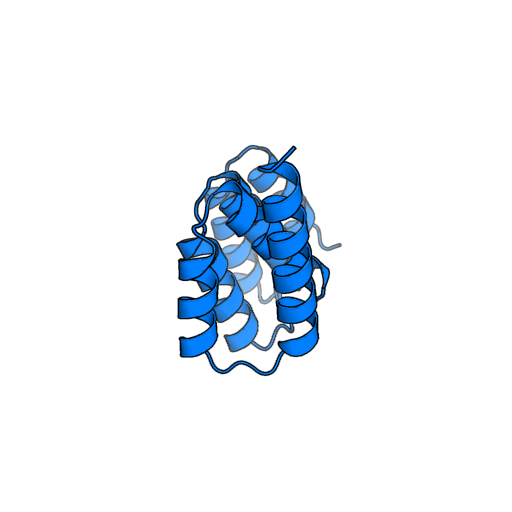8 C C . LYS A 1 83 ? -8.438 7.640 11.865 1.00 81.44 83 LYS A C 1
ATOM 630 O O . LYS A 1 83 ? -9.356 8.452 11.920 1.00 81.44 83 LYS A O 1
ATOM 635 N N . HIS A 1 84 ? -8.529 6.487 11.204 1.00 81.06 84 HIS A N 1
ATOM 636 C CA . HIS A 1 84 ? -9.650 6.160 10.314 1.00 81.06 84 HIS A CA 1
ATOM 637 C C . HIS A 1 84 ? -10.200 4.739 10.485 1.00 81.06 84 HIS A C 1
ATOM 639 O O . HIS A 1 84 ? -11.225 4.420 9.887 1.00 81.06 84 HIS A O 1
ATOM 645 N N . GLY A 1 85 ? -9.511 3.873 11.227 1.00 67.38 85 GLY A N 1
ATOM 646 C CA . GLY A 1 85 ? -9.938 2.503 11.497 1.00 67.38 85 GLY A CA 1
ATOM 647 C C . GLY A 1 85 ? -10.530 2.360 12.897 1.00 67.38 85 GLY A C 1
ATOM 648 O O . GLY A 1 85 ? -10.361 3.224 13.756 1.00 67.38 85 GLY A O 1
ATOM 649 N N . ASN A 1 86 ? -11.215 1.244 13.138 1.00 64.38 86 ASN A N 1
ATOM 650 C CA . ASN A 1 86 ? -11.471 0.789 14.498 1.00 64.38 86 ASN A CA 1
ATOM 651 C C . ASN A 1 86 ? -10.270 -0.072 14.942 1.00 64.38 86 ASN A C 1
ATOM 653 O O . ASN A 1 86 ? -9.917 -1.001 14.211 1.00 64.38 86 ASN A O 1
ATOM 657 N N . PRO A 1 87 ? -9.639 0.186 16.103 1.00 61.97 87 PRO A N 1
ATOM 658 C CA . PRO A 1 87 ? -8.624 -0.700 16.681 1.00 61.97 87 PRO A CA 1
ATOM 659 C C . PRO A 1 87 ? -9.006 -2.190 16.665 1.00 61.97 87 PRO A C 1
ATOM 661 O O . PRO A 1 87 ? -8.153 -3.039 16.412 1.00 61.97 87 PRO A O 1
ATOM 664 N N . ASP A 1 88 ? -10.291 -2.504 16.841 1.00 63.44 88 ASP A N 1
ATOM 665 C CA . ASP A 1 88 ? -10.793 -3.884 16.825 1.00 63.44 88 ASP A CA 1
ATOM 666 C C . ASP A 1 88 ? -10.685 -4.543 15.434 1.00 63.44 88 ASP A C 1
ATOM 668 O O . ASP A 1 88 ? -10.412 -5.740 15.315 1.00 63.44 88 ASP A O 1
ATOM 672 N N . ASP A 1 89 ? -10.860 -3.765 14.357 1.00 64.38 89 ASP A N 1
ATOM 673 C CA . ASP A 1 89 ? -10.741 -4.263 12.979 1.00 64.38 89 ASP A CA 1
ATOM 674 C C . ASP A 1 89 ? -9.295 -4.648 12.659 1.00 64.38 89 ASP A C 1
ATOM 676 O O . ASP A 1 89 ? -9.048 -5.590 11.897 1.00 64.38 89 ASP A O 1
ATOM 680 N N . PHE A 1 90 ? -8.337 -3.930 13.253 1.00 64.06 90 PHE A N 1
ATOM 681 C CA . PHE A 1 90 ? -6.926 -4.268 13.154 1.00 64.06 90 PHE A CA 1
ATOM 682 C C . PHE A 1 90 ? -6.635 -5.615 13.838 1.00 64.06 90 PHE A C 1
ATOM 684 O O . PHE A 1 90 ? -6.060 -6.501 13.202 1.00 64.06 90 PHE A O 1
ATOM 691 N N . GLU A 1 91 ? -7.074 -5.809 15.088 1.00 61.16 91 GLU A N 1
ATOM 692 C CA . GLU A 1 91 ? -6.852 -7.060 15.834 1.00 61.16 91 GLU A CA 1
ATOM 693 C C . GLU A 1 91 ? -7.484 -8.272 15.135 1.00 61.16 91 GLU A C 1
ATOM 695 O O . GLU A 1 91 ? -6.876 -9.344 15.036 1.00 61.16 91 GLU A O 1
ATOM 700 N N . LYS A 1 92 ? -8.688 -8.103 14.579 1.00 65.00 92 LYS A N 1
ATOM 701 C CA . LYS A 1 92 ? -9.368 -9.161 13.827 1.00 65.00 92 LYS A CA 1
ATOM 702 C C . LYS A 1 92 ? -8.622 -9.529 12.545 1.00 65.00 92 LYS A C 1
ATOM 704 O O . LYS A 1 92 ? -8.334 -10.699 12.311 1.00 65.00 92 LYS A O 1
ATOM 709 N N . LEU A 1 93 ? -8.270 -8.541 11.723 1.00 59.78 93 LEU A N 1
ATOM 710 C CA . LEU A 1 93 ? -7.571 -8.798 10.464 1.00 59.78 93 LEU A CA 1
ATOM 711 C C . LEU A 1 93 ? -6.181 -9.397 10.705 1.00 59.78 93 LEU A C 1
ATOM 713 O O . LEU A 1 93 ? -5.708 -10.197 9.901 1.00 59.78 93 LEU A O 1
ATOM 717 N N . TRP A 1 94 ? -5.540 -9.043 11.817 1.00 60.19 94 TRP A N 1
ATOM 718 C CA . TRP A 1 94 ? -4.248 -9.596 12.193 1.00 60.19 94 TRP A CA 1
ATOM 719 C C . TRP A 1 94 ? -4.343 -11.030 12.731 1.00 60.19 94 TRP A C 1
ATOM 721 O O . TRP A 1 94 ? -3.559 -11.893 12.327 1.00 60.19 94 TRP A O 1
ATOM 731 N N . SER A 1 95 ? -5.317 -11.312 13.600 1.00 60.12 95 SER A N 1
ATOM 732 C CA . SER A 1 95 ? -5.553 -12.664 14.129 1.00 60.12 95 SER A CA 1
ATOM 733 C C . SER A 1 95 ? -5.927 -13.665 13.032 1.00 60.12 95 SER A C 1
ATOM 735 O O . SER A 1 95 ? -5.471 -14.806 13.070 1.00 60.12 95 SER A O 1
ATOM 737 N N . GLU A 1 96 ? -6.655 -13.230 12.000 1.00 56.78 96 GLU A N 1
ATOM 738 C CA . GLU A 1 96 ? -6.964 -14.041 10.814 1.00 56.78 96 GLU A CA 1
ATOM 739 C C . GLU A 1 96 ? -5.740 -14.300 9.912 1.00 56.78 96 GLU A C 1
ATOM 741 O O . GLU A 1 96 ? -5.758 -15.231 9.105 1.00 56.78 96 GLU A O 1
ATOM 746 N N . LYS A 1 97 ? -4.677 -13.488 10.007 1.00 53.69 97 LYS A N 1
ATOM 747 C CA . LYS A 1 97 ? -3.582 -13.484 9.022 1.00 53.69 97 LYS A CA 1
ATOM 748 C C . LYS A 1 97 ? -2.316 -14.224 9.430 1.00 53.69 97 LYS A C 1
ATOM 750 O O . LYS A 1 97 ? -1.531 -14.520 8.537 1.00 53.69 97 LYS A O 1
ATOM 755 N N . GLY A 1 98 ? -2.119 -14.563 10.705 1.00 53.84 98 GLY A N 1
ATOM 756 C CA . GLY A 1 98 ? -1.071 -15.504 11.146 1.00 53.84 98 GLY A CA 1
ATOM 757 C C . GLY A 1 98 ? 0.362 -15.193 10.676 1.00 53.84 98 GLY A C 1
ATOM 758 O O . GLY A 1 98 ? 1.194 -16.096 10.616 1.00 53.84 98 GLY A O 1
ATOM 759 N N . LEU A 1 99 ? 0.663 -13.944 10.303 1.00 49.47 99 LEU A N 1
ATOM 760 C CA . LEU A 1 99 ? 1.942 -13.570 9.707 1.00 49.47 99 LEU A CA 1
ATOM 761 C C . LEU A 1 99 ? 2.949 -13.206 10.798 1.00 49.47 99 LEU A C 1
ATOM 763 O O . LEU A 1 99 ? 2.762 -12.258 11.561 1.00 49.47 99 LEU A O 1
ATOM 767 N N . VAL A 1 100 ? 4.039 -13.971 10.829 1.00 44.50 100 VAL A N 1
ATOM 768 C CA . VAL A 1 100 ? 5.228 -13.757 11.659 1.00 44.50 100 VAL A CA 1
ATOM 769 C C . VAL A 1 100 ? 6.010 -12.563 11.112 1.00 44.50 100 VAL A C 1
ATOM 771 O O . VAL A 1 100 ? 7.084 -12.685 10.538 1.00 44.50 100 VAL A O 1
ATOM 774 N N . LEU A 1 101 ? 5.457 -11.373 11.277 1.00 49.38 101 LEU A N 1
ATOM 775 C CA . LEU A 1 101 ? 6.303 -10.251 11.654 1.00 49.38 101 LEU A CA 1
ATOM 776 C C . LEU A 1 101 ? 6.331 -10.225 13.167 1.00 49.38 101 LEU A C 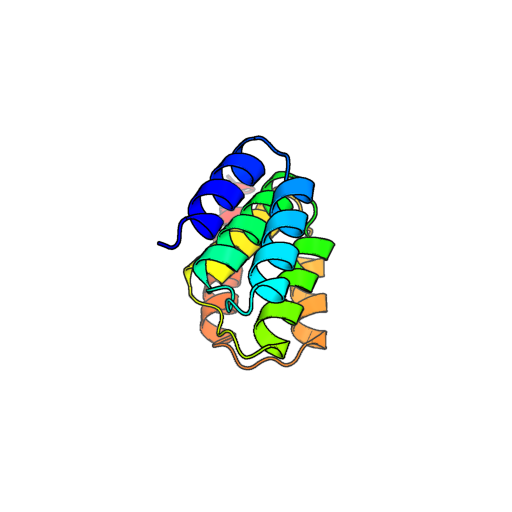1
ATOM 778 O O . LEU A 1 101 ? 5.518 -10.899 13.795 1.00 49.38 101 LEU A O 1
ATOM 782 N N . ASN A 1 102 ? 7.294 -9.540 13.767 1.00 50.75 102 ASN A N 1
ATOM 783 C CA . ASN A 1 102 ? 7.391 -9.442 15.216 1.00 50.75 102 ASN A CA 1
ATOM 784 C C . ASN A 1 102 ? 6.151 -8.699 15.772 1.00 50.75 102 ASN A C 1
ATOM 786 O O . ASN A 1 102 ? 6.150 -7.505 16.060 1.00 50.75 102 ASN A O 1
ATOM 790 N N . TYR A 1 103 ? 5.071 -9.462 15.887 1.00 49.09 103 TYR A N 1
ATOM 791 C CA . TYR A 1 103 ? 3.753 -9.144 16.395 1.00 49.09 103 TYR A CA 1
ATOM 792 C C . TYR A 1 103 ? 3.855 -8.672 17.834 1.00 49.09 103 TYR A C 1
ATOM 794 O O . TYR A 1 103 ? 3.093 -7.816 18.254 1.00 49.09 103 TYR A O 1
ATOM 802 N N . ALA A 1 104 ? 4.851 -9.169 18.573 1.00 52.06 104 ALA A N 1
ATOM 803 C CA . ALA A 1 104 ? 5.134 -8.726 19.924 1.00 52.06 104 ALA A CA 1
ATOM 804 C C . ALA A 1 104 ? 5.568 -7.254 19.966 1.00 52.06 104 ALA A C 1
ATOM 806 O O . ALA A 1 104 ? 5.119 -6.535 20.853 1.00 52.06 104 ALA A O 1
ATOM 807 N N . SER A 1 105 ? 6.362 -6.774 19.005 1.00 52.00 105 SER A N 1
ATOM 808 C CA . SER A 1 105 ? 6.761 -5.364 18.922 1.00 52.00 105 SER A CA 1
ATOM 809 C C . SER A 1 105 ? 5.609 -4.470 18.480 1.00 52.00 105 SER A C 1
ATOM 811 O O . SER A 1 105 ? 5.393 -3.422 19.087 1.00 52.00 105 SER A O 1
ATOM 813 N N . TYR A 1 106 ? 4.820 -4.901 17.493 1.00 58.12 106 TYR A N 1
ATOM 814 C CA . TYR A 1 106 ? 3.666 -4.127 17.026 1.00 58.12 106 TYR A CA 1
ATOM 815 C C . TYR A 1 106 ? 2.527 -4.085 18.066 1.00 58.12 106 TYR A C 1
ATOM 817 O O . TYR A 1 106 ? 1.994 -3.017 18.360 1.00 58.12 106 TYR A O 1
ATOM 825 N N . ASN A 1 107 ? 2.224 -5.210 18.724 1.00 56.62 107 ASN A N 1
ATOM 826 C CA . ASN A 1 107 ? 1.260 -5.267 19.828 1.00 56.62 107 ASN A CA 1
ATOM 827 C C . ASN A 1 107 ? 1.741 -4.554 21.080 1.00 56.62 107 ASN A C 1
ATOM 829 O O . ASN A 1 107 ? 0.920 -3.953 21.765 1.00 56.62 107 ASN A O 1
ATOM 833 N N . SER A 1 108 ? 3.038 -4.621 21.407 1.00 60.59 108 SER A N 1
ATOM 834 C CA . SER A 1 108 ? 3.582 -3.844 22.526 1.00 60.59 108 SER A CA 1
ATOM 835 C C . SER A 1 108 ? 3.310 -2.362 22.289 1.00 60.59 108 SER A C 1
ATOM 837 O O . SER A 1 108 ? 2.692 -1.730 23.141 1.00 60.59 108 SER A O 1
ATOM 839 N N . LEU A 1 109 ? 3.611 -1.854 21.087 1.00 55.12 109 LEU A N 1
ATOM 840 C CA . LEU A 1 109 ? 3.352 -0.463 20.700 1.00 55.12 109 LEU A CA 1
ATOM 841 C C . LEU A 1 109 ? 1.859 -0.098 20.710 1.00 55.12 109 LEU A C 1
ATOM 843 O O . LEU A 1 109 ? 1.492 0.936 21.268 1.00 55.12 109 LEU A O 1
ATOM 847 N N . ILE A 1 110 ? 0.981 -0.946 20.162 1.00 62.22 110 ILE A N 1
ATOM 848 C CA . ILE A 1 110 ? -0.475 -0.727 20.218 1.00 62.22 110 ILE A CA 1
ATOM 849 C C . ILE A 1 110 ? -0.986 -0.728 21.659 1.00 62.22 110 ILE A C 1
ATOM 851 O O . ILE A 1 110 ? -1.760 0.149 22.041 1.00 62.22 110 ILE A O 1
ATOM 855 N N . SER A 1 111 ? -0.567 -1.699 22.473 1.00 62.22 111 SER A N 1
ATOM 856 C CA . SER A 1 111 ? -1.018 -1.831 23.861 1.00 62.22 111 SER A CA 1
ATOM 857 C C . SER A 1 111 ? -0.591 -0.632 24.714 1.00 62.22 111 SER A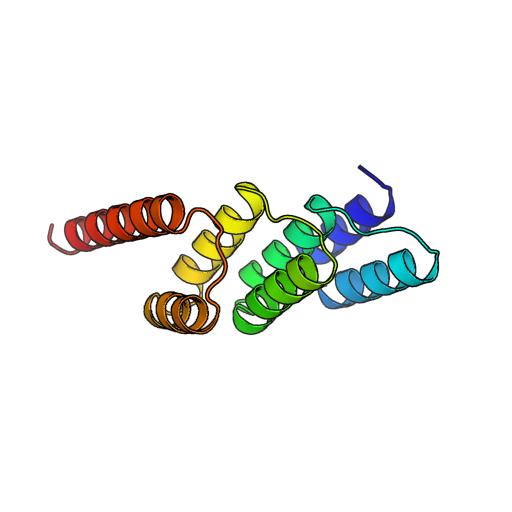 C 1
ATOM 859 O O . SER A 1 111 ? -1.348 -0.175 25.574 1.00 62.22 111 SER A O 1
ATOM 861 N N . GLU A 1 112 ? 0.591 -0.082 24.441 1.00 60.97 112 GLU A N 1
ATOM 862 C CA . GLU A 1 112 ? 1.163 1.077 25.117 1.00 60.97 112 GLU A CA 1
ATOM 863 C C . GLU A 1 112 ? 0.475 2.386 24.691 1.00 60.97 112 GLU A C 1
ATOM 865 O O . GLU A 1 112 ? 0.125 3.216 25.538 1.00 60.97 112 GLU A O 1
ATOM 870 N N . LEU A 1 113 ? 0.162 2.538 23.399 1.00 55.06 113 LEU A N 1
ATOM 871 C CA . LEU A 1 113 ? -0.613 3.670 22.879 1.00 55.06 113 LEU A CA 1
ATOM 872 C C . LEU A 1 113 ? -2.071 3.651 23.362 1.00 55.06 113 LEU A C 1
ATOM 874 O O . LEU A 1 113 ? -2.581 4.680 23.807 1.00 55.06 113 LEU A O 1
ATOM 878 N N . ASN A 1 114 ? -2.723 2.486 23.378 1.00 58.31 114 ASN A N 1
ATOM 879 C CA . ASN A 1 114 ? -4.085 2.330 23.899 1.00 58.31 114 ASN A CA 1
ATOM 880 C C . ASN A 1 114 ? -4.170 2.617 25.407 1.00 58.31 114 ASN A C 1
ATOM 882 O O . ASN A 1 114 ? -5.139 3.225 25.870 1.00 58.31 114 ASN A O 1
ATOM 886 N N . LYS A 1 115 ? -3.150 2.228 26.188 1.00 63.56 115 LYS A N 1
ATOM 887 C CA . LYS A 1 115 ? -3.023 2.635 27.600 1.00 63.56 115 LYS A CA 1
ATOM 888 C C . LYS A 1 115 ? -2.851 4.149 27.740 1.00 63.56 115 LYS A C 1
ATOM 890 O O . LYS A 1 115 ? -3.498 4.753 28.593 1.00 63.56 115 LYS A O 1
ATOM 895 N N . SER A 1 116 ? -2.028 4.763 26.892 1.00 49.19 116 SER A N 1
ATOM 896 C CA . SER A 1 116 ? -1.767 6.207 26.931 1.00 49.19 116 SER A CA 1
ATOM 897 C C . SER A 1 116 ? -3.015 7.031 26.595 1.00 49.19 116 SER A C 1
ATOM 899 O O . SER A 1 116 ? -3.331 7.988 27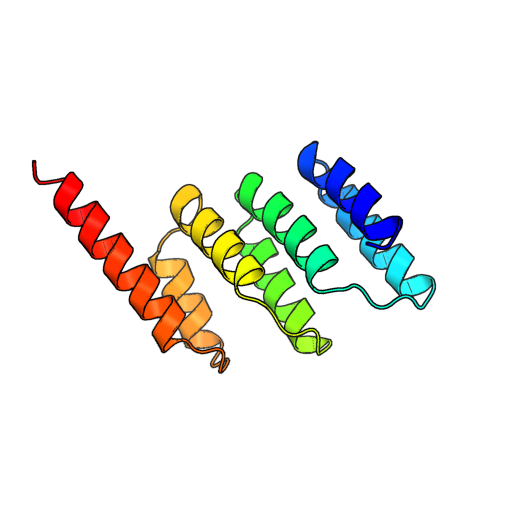.298 1.00 49.19 116 SER A O 1
ATOM 901 N N . LEU A 1 117 ? -3.800 6.610 25.601 1.00 52.56 117 LEU A N 1
ATOM 902 C CA . LEU A 1 117 ? -5.054 7.271 25.222 1.00 52.56 117 LEU A CA 1
ATOM 903 C C . LEU A 1 117 ? -6.150 7.133 26.294 1.00 52.56 117 LEU A C 1
ATOM 905 O O . LEU A 1 117 ? -6.833 8.112 26.597 1.00 52.56 117 LEU A O 1
ATOM 909 N N . LYS A 1 118 ? -6.273 5.965 26.948 1.00 54.53 118 LYS A N 1
ATOM 910 C CA . LYS A 1 118 ? -7.218 5.765 28.069 1.00 54.53 118 LYS A CA 1
ATOM 911 C C . LYS A 1 118 ? -6.892 6.628 29.293 1.00 54.53 118 LYS A C 1
ATOM 913 O O . LYS A 1 118 ? -7.804 7.010 30.025 1.00 54.53 118 LYS A O 1
ATOM 918 N N . ASN A 1 119 ? -5.622 6.972 29.501 1.00 48.34 119 ASN A N 1
ATOM 919 C CA . ASN A 1 119 ? -5.202 7.868 30.581 1.00 48.34 119 ASN A CA 1
ATOM 920 C C . ASN A 1 119 ? -5.478 9.351 30.274 1.00 48.34 119 ASN A C 1
ATOM 922 O O . ASN A 1 119 ? -5.672 10.131 31.205 1.00 48.34 119 ASN A O 1
ATOM 926 N N . HIS A 1 120 ? -5.564 9.738 28.998 1.00 43.94 120 HIS A N 1
ATOM 927 C CA . HIS A 1 120 ? -5.917 11.103 28.589 1.00 43.94 120 HIS A CA 1
ATOM 928 C C . HIS A 1 120 ? -7.425 11.392 28.589 1.00 43.94 120 HIS A C 1
ATOM 930 O O . HIS A 1 120 ? -7.807 12.555 28.598 1.00 43.94 120 HIS A O 1
ATOM 936 N N . GLN A 1 121 ? -8.283 10.367 28.633 1.00 38.47 121 GLN A N 1
ATOM 937 C CA . GLN A 1 121 ? -9.742 10.534 28.750 1.00 38.47 121 GLN A CA 1
ATOM 938 C C . GLN A 1 121 ? -10.256 10.539 30.204 1.00 38.47 121 GLN A C 1
ATOM 940 O O . GLN A 1 121 ? -11.454 10.696 30.428 1.00 38.47 121 GLN A O 1
ATOM 945 N N . LYS A 1 122 ? -9.374 10.356 31.198 1.00 42.03 122 LYS A N 1
ATOM 946 C CA . LYS A 1 122 ? -9.710 10.334 32.637 1.00 42.03 122 LYS A CA 1
ATOM 947 C C . LYS A 1 122 ? -9.137 11.515 33.440 1.00 42.03 122 LYS A C 1
ATOM 949 O O . LYS A 1 122 ? -9.125 11.445 34.669 1.00 42.03 122 LYS A O 1
ATOM 954 N N . ARG A 1 123 ? -8.6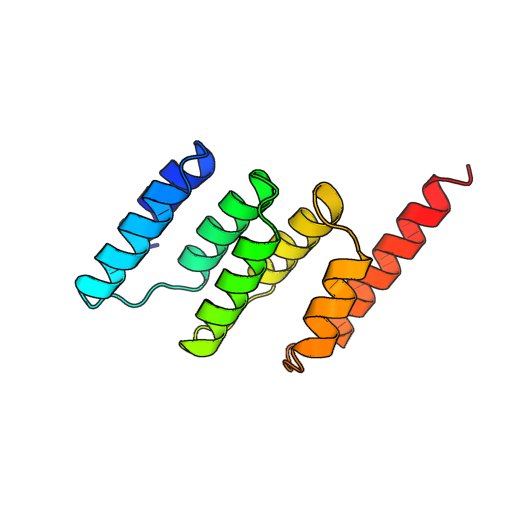57 12.572 32.783 1.00 38.91 123 ARG A N 1
ATOM 955 C CA . ARG A 1 123 ? -8.186 13.804 33.433 1.00 38.91 123 ARG A CA 1
ATOM 956 C C . ARG A 1 123 ? -8.998 15.007 32.997 1.00 38.91 123 ARG A C 1
ATOM 958 O O . ARG A 1 123 ? -9.306 15.075 31.790 1.00 38.91 123 ARG A O 1
#

Nearest PDB structures (foldseek):
  4ozs-assembly1_A  TM=7.042E-01  e=9.057E-07  synthetic construct
  4pjs-assembly1_A  TM=7.360E-01  e=2.306E-06  unidentified
  4pjq-assembly2_B  TM=6.894E-01  e=1.406E-06  unidentified
  5orm-assembly1_A  TM=7.054E-01  e=2.574E-06  synthetic construct
  8rdj-assembly1_G  TM=7.552E-01  e=7.357E-05  Sinapis alba

Sequence (123 aa):
MMPYTMVIDGFCKKGDVKIGFKLLKEMQGDGHVPSVVTYNVLMNGLCKQGQMKNANMLLNAMINVGVVPDDITYNILLEGHCKHGNPDDFEKLWSEKGLVLNYASYNSLISELNKSLKNHQKR

pLDDT: mean 77.26, std 16.2, range [38.47, 95.31]

Organism: Rubus argutus (NCBI:txid59490)

Secondary structure (DSSP, 8-state):
--HHHHHHHHHHHTT-HHHHHHHHHHHHHTTPPPPHHHHHHHHHHHHHTT-HHHHHHHHHHHHHTTPPP-HHHHHHHHHHHHHHS-HHHHHHHHHTT---S-HHHHHHHHHHHHHHHHHHT--

InterPro domains:
  IPR002885 Pentatricopeptide repeat [PF12854] (4-28)
  IPR002885 Pentatricopeptide repeat [PF13041] (34-83)
  IPR002885 Pentatricopeptide repeat [PS51375] (1-34)
  IPR002885 Pentatricopeptide repeat [PS51375] (35-69)
  IPR002885 Pentatricopeptide repeat [TIGR00756] (4-36)
  IPR002885 Pentatricopeptide repeat [TIGR00756] (37-70)
  IPR002885 Pentatricopeptide repeat [TIGR00756] (72-96)
  IPR011990 Tetratricopeptide-like helical domain superfamily [G3DSA:1.25.40.10] (2-123)
  IPR050872 Pentatricopeptide Repeat-containing Protein P Subfamily [PTHR46128] (4-115)

Radius of gyration: 15.48 Å; Cα contacts (8 Å, |Δi|>4): 111; chains: 1; bounding box: 26×30×51 Å

Solvent-accessible surface area (backbone atoms only — not comparable to full-atom values): 6907 Å² total; per-residue (Å²): 134,58,72,66,47,55,52,31,39,55,32,15,74,72,68,38,43,68,59,25,54,52,51,51,51,48,39,46,73,76,71,44,81,80,50,61,68,44,52,39,41,52,33,43,28,27,24,77,67,50,36,52,71,61,27,54,50,48,53,52,52,39,49,75,73,69,44,71,82,51,74,66,46,51,52,43,52,49,55,22,31,76,74,58,45,56,72,66,59,52,54,51,58,49,69,77,56,76,66,89,56,74,55,66,60,56,48,49,53,50,55,52,50,54,53,52,54,60,57,64,75,74,111

Foldseek 3Di:
DDPLLVVLLVCLVVLNLVVLVVSVVVCVVVVHDDALSSLLSSLLSCLVVLNLVVSLVSVVVCVVVPHDHDPSSLVSSVVSCVVRNPPVVVVVSVVVVPDPDPVVVSVVVVVVVVVVVVVVVVD